Protein AF-A0A8C7GEN9-F1 (afdb_monomer_lite)

Radius of gyration: 35.82 Å; chains: 1; bounding box: 74×18×122 Å

Foldseek 3Di:
DPDPVVVVVVVVVVVVVVVVVVVVVVVVVLLVLLCVQVVNPDPVCPNVHQDSVNSVVSSVVRVVVVVVVVVVVVVVVVVVVVVPDDDPDPPPPDDPPPPDPDDDD

pLDDT: mean 81.18, std 18.08, range [44.19, 98.44]

Organism: Oncorhynchus kisutch (NCBI:txid8019)

InterPro domains:
  IPR011598 Myc-type, basic helix-loop-helix (bHLH) domain [PF00010] (11-66)
  IPR011598 Myc-type, basic helix-loop-helix (bHLH) domain [PS50888] (10-66)
  IPR011598 Myc-type, basic helix-loop-helix (bHLH) domain [SM00353] (16-72)
  IPR036638 Helix-loop-helix DNA-binding domain superfamily [G3DSA:4.10.280.10] (3-83)
  IPR036638 Helix-loop-helix DNA-binding domain superfamily [SSF47459] (8-83)

Structure (mmCIF, N/CA/C/O backbone):
data_AF-A0A8C7GEN9-F1
#
_entry.id   AF-A0A8C7GEN9-F1
#
loop_
_atom_site.group_PDB
_atom_site.id
_atom_site.type_symbol
_atom_site.label_atom_id
_atom_site.label_alt_id
_atom_site.label_comp_id
_atom_site.label_asym_id
_atom_site.label_entity_id
_atom_site.label_seq_id
_atom_site.pdbx_PDB_ins_code
_atom_site.Cartn_x
_atom_site.Cartn_y
_atom_site.Cartn_z
_atom_site.occupancy
_atom_site.B_iso_or_equiv
_atom_site.auth_seq_id
_atom_site.auth_comp_id
_atom_site.auth_asym_id
_atom_site.auth_atom_id
_atom_site.pdbx_PDB_model_num
ATOM 1 N N . VAL A 1 1 ? 42.953 4.582 -34.445 1.00 49.16 1 VAL A N 1
ATOM 2 C CA . VAL A 1 1 ? 42.079 5.485 -33.661 1.00 49.16 1 VAL A CA 1
ATOM 3 C C . VAL A 1 1 ? 40.778 4.736 -33.439 1.00 49.16 1 VAL A C 1
ATOM 5 O O . VAL A 1 1 ? 40.139 4.413 -34.426 1.00 49.16 1 VAL A O 1
ATOM 8 N N . GLY A 1 2 ? 40.478 4.321 -32.206 1.00 54.53 2 GLY A N 1
ATOM 9 C CA . GLY A 1 2 ? 39.314 3.463 -31.919 1.00 54.53 2 GLY A CA 1
ATOM 10 C C . GLY A 1 2 ? 39.152 3.012 -30.458 1.00 54.53 2 GLY A C 1
ATOM 11 O O . GLY A 1 2 ? 38.318 2.161 -30.192 1.00 54.53 2 GLY A O 1
ATOM 12 N N . GLY A 1 3 ? 39.943 3.542 -29.514 1.00 56.91 3 GLY A N 1
ATOM 13 C CA . GLY A 1 3 ? 39.902 3.131 -28.098 1.00 56.91 3 GLY A CA 1
ATOM 14 C C . GLY A 1 3 ? 38.993 3.979 -27.198 1.00 56.91 3 GLY A C 1
ATOM 15 O O . GLY A 1 3 ? 38.685 3.567 -26.082 1.00 56.91 3 GLY A O 1
ATOM 16 N N . ASP A 1 4 ? 38.554 5.151 -27.665 1.00 58.31 4 ASP A N 1
ATOM 17 C CA . ASP A 1 4 ? 37.777 6.098 -26.852 1.00 58.31 4 ASP A CA 1
ATOM 18 C C . ASP A 1 4 ? 36.256 5.889 -26.973 1.00 58.31 4 ASP A C 1
ATOM 20 O O . ASP A 1 4 ? 35.509 6.164 -26.032 1.00 58.31 4 ASP A O 1
ATOM 24 N N . GLU A 1 5 ? 35.780 5.338 -28.094 1.00 59.31 5 GLU A N 1
ATOM 25 C CA . GLU A 1 5 ? 34.353 5.047 -28.308 1.00 59.31 5 GLU A CA 1
ATOM 26 C C . GLU A 1 5 ? 33.875 3.824 -27.499 1.00 59.31 5 GLU A C 1
ATOM 28 O O . GLU A 1 5 ? 32.752 3.818 -26.983 1.00 59.31 5 GLU A O 1
ATOM 33 N N . ASP A 1 6 ? 34.749 2.830 -27.312 1.00 60.25 6 ASP A N 1
ATOM 34 C CA . ASP A 1 6 ? 34.470 1.586 -26.579 1.00 60.25 6 ASP A CA 1
ATOM 35 C C . ASP A 1 6 ? 34.27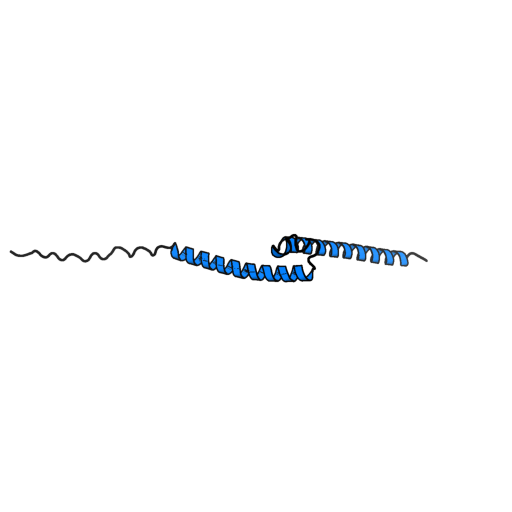5 1.831 -25.069 1.00 60.25 6 ASP A C 1
ATOM 37 O O . ASP A 1 6 ? 33.309 1.368 -24.460 1.00 60.25 6 ASP A O 1
ATOM 41 N N . GLN A 1 7 ? 35.090 2.708 -24.471 1.00 64.75 7 GLN A N 1
ATOM 42 C CA . GLN A 1 7 ? 34.948 3.100 -23.060 1.00 64.75 7 GLN A CA 1
ATOM 43 C C . GLN A 1 7 ? 33.642 3.859 -22.772 1.00 64.75 7 GLN A C 1
ATOM 45 O O . GLN A 1 7 ? 33.092 3.780 -21.670 1.00 64.75 7 GLN A O 1
ATOM 50 N N . GLY A 1 8 ? 33.127 4.622 -23.741 1.00 73.69 8 GLY A N 1
ATOM 51 C CA . GLY A 1 8 ? 31.836 5.305 -23.620 1.00 73.69 8 GLY A CA 1
ATOM 52 C C . GLY A 1 8 ? 30.646 4.346 -23.728 1.00 73.69 8 GLY A C 1
ATOM 53 O O . GLY A 1 8 ? 29.612 4.553 -23.084 1.00 73.69 8 GLY A O 1
ATOM 54 N N . ALA A 1 9 ? 30.774 3.286 -24.528 1.00 77.06 9 ALA A N 1
ATOM 55 C CA . ALA A 1 9 ? 29.784 2.219 -24.611 1.00 77.06 9 ALA A CA 1
ATOM 56 C C . ALA A 1 9 ? 29.730 1.403 -23.311 1.00 77.06 9 ALA A C 1
ATOM 58 O O . ALA A 1 9 ? 28.635 1.209 -22.776 1.00 77.06 9 ALA A O 1
ATOM 59 N N . ASP A 1 10 ? 30.885 1.037 -22.751 1.00 82.19 10 ASP A N 1
ATOM 60 C CA . ASP A 1 10 ? 30.976 0.270 -21.504 1.00 82.19 10 ASP A CA 1
ATOM 61 C C . ASP A 1 10 ? 30.400 1.038 -20.299 1.00 82.19 10 ASP A C 1
ATOM 63 O O . ASP A 1 10 ? 29.533 0.541 -19.576 1.00 82.19 10 ASP A O 1
ATOM 67 N N . LYS A 1 11 ? 30.734 2.330 -20.154 1.00 89.25 11 LYS A N 1
ATOM 68 C CA . LYS A 1 11 ? 30.143 3.198 -19.113 1.00 89.25 11 LYS A CA 1
ATOM 69 C C . LYS A 1 11 ? 28.616 3.280 -19.209 1.00 89.25 11 LYS A C 1
ATOM 71 O O . LYS A 1 11 ? 27.926 3.231 -18.186 1.00 89.25 11 LYS A O 1
ATOM 76 N N . ARG A 1 12 ? 28.066 3.390 -20.426 1.00 91.12 12 ARG A N 1
ATOM 77 C CA . ARG A 1 12 ? 26.609 3.410 -20.655 1.00 91.12 12 ARG A CA 1
ATOM 78 C C . ARG A 1 12 ? 25.969 2.057 -20.355 1.00 91.12 12 ARG A C 1
ATOM 80 O O . ARG A 1 12 ? 24.901 2.023 -19.743 1.00 91.12 12 ARG A O 1
ATOM 87 N N . ALA A 1 13 ? 26.605 0.957 -20.752 1.00 93.56 13 ALA A N 1
ATOM 88 C CA . ALA A 1 13 ? 26.132 -0.394 -20.467 1.00 93.56 13 ALA A CA 1
ATOM 89 C C . ALA A 1 13 ? 26.083 -0.656 -18.955 1.00 93.56 13 ALA A C 1
ATOM 91 O O . ALA A 1 13 ? 25.047 -1.082 -18.438 1.00 93.56 13 ALA A O 1
ATOM 92 N N . HIS A 1 14 ? 27.147 -0.299 -18.235 1.00 94.69 14 HIS A N 1
ATOM 93 C CA . HIS A 1 14 ? 27.218 -0.408 -16.782 1.00 94.69 14 HIS A CA 1
ATOM 94 C C . HIS A 1 14 ? 26.141 0.436 -16.083 1.00 94.69 14 HIS A C 1
ATOM 96 O O . HIS A 1 14 ? 25.411 -0.067 -15.228 1.00 94.69 14 HIS A O 1
ATOM 102 N N . HIS A 1 15 ? 25.965 1.698 -16.491 1.00 96.50 15 HIS A N 1
ATOM 103 C CA . HIS A 1 15 ? 24.901 2.555 -15.959 1.00 96.50 15 HIS A CA 1
ATOM 104 C C . HIS A 1 15 ? 23.501 1.952 -16.188 1.00 96.50 15 HIS A C 1
ATOM 106 O O . HIS A 1 15 ? 22.682 1.888 -15.269 1.00 96.50 15 HIS A O 1
ATOM 112 N N . ASN A 1 16 ? 23.232 1.440 -17.393 1.00 96.88 16 ASN A N 1
ATOM 113 C CA . ASN A 1 16 ? 21.964 0.787 -17.722 1.00 96.88 16 ASN A CA 1
ATOM 114 C C . ASN A 1 16 ? 21.723 -0.486 -16.898 1.00 96.88 16 ASN A C 1
ATOM 116 O O . ASN A 1 16 ? 20.578 -0.766 -16.524 1.00 96.88 16 ASN A O 1
ATOM 120 N N . ALA A 1 17 ? 22.782 -1.245 -16.608 1.00 96.25 17 ALA A N 1
ATOM 121 C CA . ALA A 1 17 ? 22.720 -2.427 -15.758 1.00 96.25 17 ALA A CA 1
ATOM 122 C C . ALA A 1 17 ? 22.365 -2.057 -14.309 1.00 96.25 17 ALA A C 1
ATOM 124 O O . ALA A 1 17 ? 21.447 -2.646 -13.732 1.00 96.25 17 ALA A O 1
ATOM 125 N N . LEU A 1 18 ? 23.020 -1.036 -13.748 1.00 97.38 18 LEU A N 1
ATOM 126 C CA . LEU A 1 18 ? 22.730 -0.549 -12.397 1.00 97.38 18 LEU A CA 1
ATOM 127 C C . LEU A 1 18 ? 21.293 -0.038 -12.262 1.00 97.38 18 LEU A C 1
ATOM 129 O O . LEU A 1 18 ? 20.593 -0.405 -11.316 1.00 97.38 18 LEU A O 1
ATOM 133 N N . GLU A 1 19 ? 20.814 0.752 -13.222 1.00 98.00 19 GLU A N 1
ATOM 134 C CA . GLU A 1 19 ? 19.445 1.267 -13.170 1.00 98.00 19 GLU A CA 1
ATOM 135 C C . GLU A 1 19 ? 18.407 0.145 -13.338 1.00 98.00 19 GLU A C 1
ATOM 137 O O . GLU A 1 19 ? 17.352 0.173 -12.703 1.00 98.00 19 GLU A O 1
ATOM 142 N N . ARG A 1 20 ? 18.693 -0.885 -14.146 1.00 98.06 20 ARG A N 1
ATOM 143 C CA . ARG A 1 20 ? 17.827 -2.072 -14.226 1.00 98.06 20 ARG A CA 1
ATOM 144 C C . ARG A 1 20 ? 17.716 -2.757 -12.865 1.00 98.06 20 ARG A C 1
ATOM 146 O O . ARG A 1 20 ? 16.596 -2.936 -12.397 1.00 98.06 20 ARG A O 1
ATOM 153 N N . LYS A 1 21 ? 18.845 -3.012 -12.197 1.00 98.06 21 LYS A N 1
ATOM 154 C CA . LYS A 1 21 ? 18.867 -3.582 -10.842 1.00 98.06 21 LYS A CA 1
ATOM 155 C C . LYS A 1 21 ? 18.060 -2.733 -9.852 1.00 98.06 21 LYS A C 1
ATOM 157 O O . LYS A 1 21 ? 17.274 -3.272 -9.077 1.00 98.06 21 LYS A O 1
ATOM 162 N N . ARG A 1 22 ? 18.184 -1.401 -9.913 1.00 98.44 22 ARG A N 1
ATOM 163 C CA . ARG A 1 22 ? 17.395 -0.482 -9.073 1.00 98.44 22 ARG A CA 1
ATOM 164 C C . ARG A 1 22 ? 15.891 -0.613 -9.330 1.00 98.44 22 ARG A C 1
ATOM 166 O O . ARG A 1 22 ? 15.109 -0.670 -8.382 1.00 98.44 22 ARG A O 1
ATOM 173 N N . ARG A 1 23 ? 15.472 -0.662 -10.598 1.00 98.00 23 ARG A N 1
ATOM 174 C CA . ARG A 1 23 ? 14.056 -0.816 -10.972 1.00 98.00 23 ARG A CA 1
ATOM 175 C C . ARG A 1 23 ? 13.483 -2.162 -10.547 1.00 98.00 23 ARG A C 1
ATOM 177 O O . ARG A 1 23 ? 12.331 -2.191 -10.111 1.00 98.00 23 ARG A O 1
ATOM 184 N N . ASP A 1 24 ? 14.267 -3.230 -10.647 1.00 97.81 24 ASP A N 1
ATOM 185 C CA . ASP A 1 24 ? 13.860 -4.565 -10.209 1.00 97.81 24 ASP A CA 1
ATOM 186 C C . ASP A 1 24 ? 13.632 -4.578 -8.692 1.00 97.81 24 ASP A C 1
ATOM 188 O O . ASP A 1 24 ? 12.545 -4.937 -8.249 1.00 97.81 24 ASP A O 1
ATOM 192 N N . HIS A 1 25 ? 14.552 -4.005 -7.905 1.00 98.06 25 HIS A N 1
ATOM 193 C CA . HIS A 1 25 ? 14.353 -3.858 -6.457 1.00 98.06 25 HIS A CA 1
ATOM 194 C C . HIS A 1 25 ? 13.080 -3.065 -6.112 1.00 98.06 25 HIS A C 1
ATOM 196 O O . HIS A 1 25 ? 12.327 -3.440 -5.218 1.00 98.06 25 HIS A O 1
ATOM 202 N N . ILE A 1 26 ? 12.800 -1.967 -6.825 1.00 96.56 26 ILE A N 1
ATOM 203 C CA . ILE A 1 26 ? 11.572 -1.186 -6.606 1.00 96.56 26 ILE A CA 1
ATOM 204 C C . ILE A 1 26 ? 10.333 -2.019 -6.947 1.00 96.56 26 ILE A C 1
ATOM 206 O O . ILE A 1 26 ? 9.327 -1.950 -6.244 1.00 96.56 26 ILE A O 1
ATOM 210 N N . LYS A 1 27 ? 10.3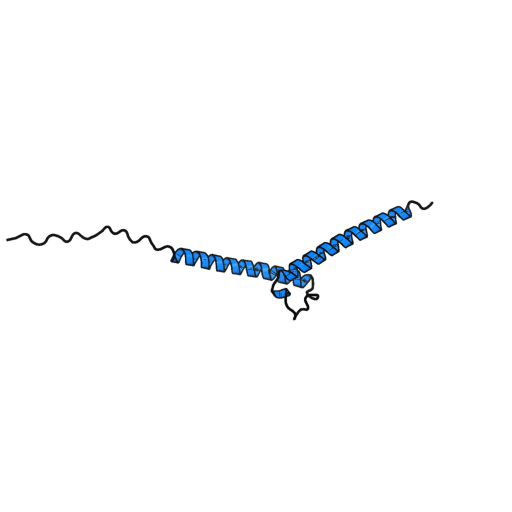6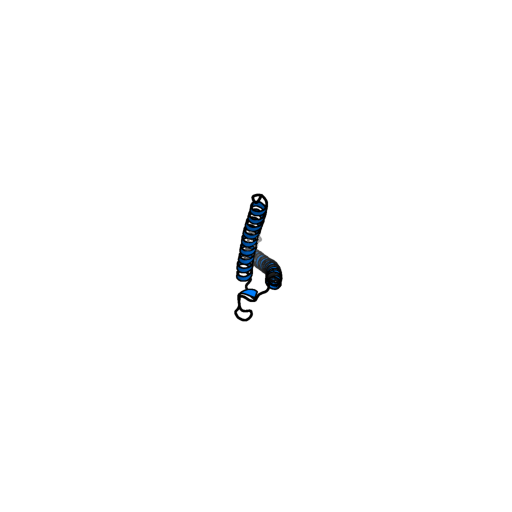7 -2.782 -8.040 1.00 94.75 27 LYS A N 1
ATOM 211 C CA . LYS A 1 27 ? 9.264 -3.665 -8.437 1.00 94.75 27 LYS A CA 1
ATOM 212 C C . LYS A 1 27 ? 8.985 -4.726 -7.370 1.00 94.75 27 LYS A C 1
ATOM 214 O O . LYS A 1 27 ? 7.814 -4.965 -7.070 1.00 94.75 27 LYS A O 1
ATOM 219 N N . ASP A 1 28 ? 10.027 -5.292 -6.778 1.00 95.19 28 ASP A N 1
ATOM 220 C CA . ASP A 1 28 ? 9.896 -6.269 -5.701 1.00 95.19 28 ASP A CA 1
ATOM 221 C C . ASP A 1 28 ? 9.289 -5.620 -4.453 1.00 95.19 28 ASP A C 1
ATOM 223 O O . ASP A 1 28 ? 8.293 -6.119 -3.933 1.00 95.19 28 ASP A O 1
ATOM 227 N N . SER A 1 29 ? 9.761 -4.432 -4.057 1.00 97.06 29 SER A N 1
ATOM 228 C CA . SER A 1 29 ? 9.166 -3.666 -2.951 1.00 97.06 29 SER A CA 1
ATOM 229 C C . SER A 1 29 ? 7.680 -3.358 -3.164 1.00 97.06 29 SER A C 1
ATOM 231 O O . SER A 1 29 ? 6.890 -3.467 -2.229 1.00 97.06 29 SER A O 1
ATOM 233 N N . PHE A 1 30 ? 7.269 -3.004 -4.387 1.00 95.12 30 PHE A N 1
ATOM 234 C CA . PHE A 1 30 ? 5.850 -2.799 -4.712 1.00 95.12 30 PHE A CA 1
ATOM 235 C C . PHE A 1 30 ? 5.035 -4.094 -4.625 1.00 95.12 30 PHE A C 1
ATOM 237 O O . PHE A 1 30 ? 3.877 -4.047 -4.214 1.00 95.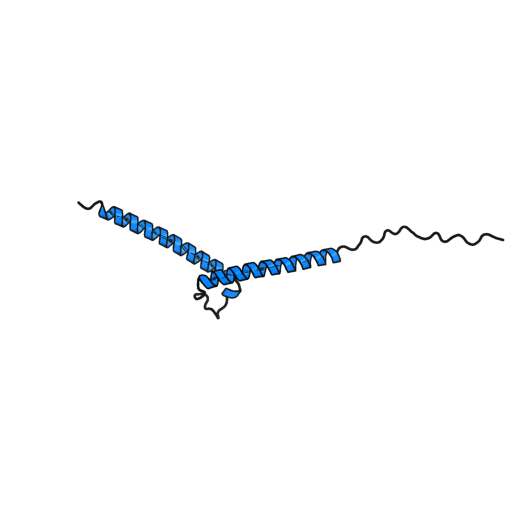12 30 PHE A O 1
ATOM 244 N N . SER A 1 31 ? 5.629 -5.232 -4.992 1.00 92.62 31 SER A N 1
ATOM 245 C CA . SER A 1 31 ? 4.977 -6.541 -4.885 1.00 92.62 31 SER A CA 1
ATOM 246 C C . SER A 1 31 ? 4.758 -6.906 -3.415 1.00 92.62 31 SER A C 1
ATOM 248 O O . SER A 1 31 ? 3.626 -7.163 -3.019 1.00 92.62 31 SER A O 1
ATOM 250 N N . SER A 1 32 ? 5.796 -6.782 -2.583 1.00 93.69 32 SER A N 1
ATOM 251 C CA . SER A 1 32 ? 5.705 -7.007 -1.135 1.00 93.69 32 SER A CA 1
ATOM 252 C C . SER A 1 32 ? 4.713 -6.063 -0.450 1.00 93.69 32 SER A C 1
ATOM 254 O O . SER A 1 32 ? 3.961 -6.483 0.430 1.00 93.69 32 SER A O 1
ATOM 256 N N . LEU A 1 33 ? 4.672 -4.789 -0.861 1.00 94.81 33 LEU A N 1
ATOM 257 C CA . LEU A 1 33 ? 3.709 -3.823 -0.330 1.00 94.81 33 LEU A CA 1
ATOM 258 C C . LEU A 1 33 ? 2.271 -4.204 -0.694 1.00 94.81 33 LEU A C 1
ATOM 260 O O . LEU A 1 33 ? 1.413 -4.225 0.184 1.00 94.81 33 LEU A O 1
ATOM 264 N N . ARG A 1 34 ? 2.008 -4.540 -1.964 1.00 92.50 34 ARG A N 1
ATOM 265 C CA . ARG A 1 34 ? 0.690 -5.016 -2.412 1.00 92.50 34 ARG A CA 1
ATOM 266 C C . ARG A 1 34 ? 0.240 -6.217 -1.585 1.00 92.50 34 ARG A C 1
ATOM 268 O O . ARG A 1 34 ? -0.883 -6.232 -1.090 1.00 92.50 34 ARG A O 1
ATOM 275 N N . ASP A 1 35 ? 1.135 -7.178 -1.399 1.00 91.31 35 ASP A N 1
ATOM 276 C CA . ASP A 1 35 ? 0.847 -8.421 -0.689 1.00 91.31 35 ASP A CA 1
ATOM 277 C C . ASP A 1 35 ? 0.705 -8.215 0.826 1.00 91.31 35 ASP A C 1
ATOM 279 O O . ASP A 1 35 ? 0.233 -9.111 1.510 1.00 91.31 35 ASP A O 1
ATOM 283 N N . SER A 1 36 ? 1.052 -7.044 1.367 1.00 93.62 36 SER A N 1
ATOM 284 C CA . SER A 1 36 ? 0.855 -6.698 2.783 1.00 93.62 36 SER A CA 1
ATOM 285 C C . SER A 1 36 ? -0.456 -5.946 3.051 1.00 93.62 36 SER A C 1
ATOM 287 O O . SER A 1 36 ? -0.817 -5.733 4.209 1.00 93.62 36 SER A O 1
ATOM 289 N N . VAL A 1 37 ? -1.171 -5.514 2.007 1.00 93.50 37 VAL A N 1
ATOM 290 C CA . VAL A 1 37 ? -2.397 -4.711 2.122 1.00 93.50 37 VAL A CA 1
ATOM 291 C C . VAL A 1 37 ? -3.613 -5.585 1.783 1.00 93.50 37 VAL A C 1
ATOM 293 O O . VAL A 1 37 ? -3.820 -5.895 0.610 1.00 93.50 37 VAL A O 1
ATOM 296 N N . PRO A 1 38 ? -4.477 -5.943 2.756 1.00 92.12 38 PRO A N 1
ATOM 297 C CA . PRO A 1 38 ? -5.568 -6.904 2.546 1.00 92.12 38 PRO A CA 1
ATOM 298 C C . PRO A 1 38 ? -6.529 -6.558 1.405 1.00 92.12 38 PRO A C 1
ATOM 300 O O . PRO A 1 38 ? -6.989 -7.435 0.680 1.00 92.12 38 PRO A O 1
ATOM 303 N N . ALA A 1 39 ? -6.794 -5.266 1.190 1.00 88.75 39 ALA A N 1
ATOM 304 C CA . ALA A 1 39 ? -7.666 -4.798 0.113 1.00 88.75 39 ALA A CA 1
ATOM 305 C C . ALA A 1 39 ? -7.125 -5.098 -1.301 1.00 88.75 39 ALA A C 1
ATOM 307 O O . ALA A 1 39 ? -7.884 -5.028 -2.263 1.00 88.75 39 ALA A O 1
ATOM 308 N N . LEU A 1 40 ? -5.832 -5.412 -1.429 1.00 88.69 40 LEU A N 1
ATOM 309 C CA . LEU A 1 40 ? -5.155 -5.696 -2.695 1.00 88.69 40 LEU A CA 1
ATOM 310 C C . LEU A 1 40 ? -4.890 -7.197 -2.922 1.00 88.69 40 LEU A C 1
ATOM 312 O O . LEU A 1 40 ? -4.409 -7.566 -3.991 1.00 88.69 40 LEU A O 1
ATOM 316 N N . GLN A 1 41 ? -5.204 -8.064 -1.953 1.00 82.88 41 GLN A N 1
ATOM 317 C CA . GLN A 1 41 ? -4.888 -9.501 -1.982 1.00 82.88 41 GLN A CA 1
ATOM 318 C C . GLN A 1 41 ? -5.927 -10.375 -2.736 1.00 82.88 41 GLN A C 1
ATOM 320 O O . GLN A 1 41 ? -5.814 -11.597 -2.720 1.00 82.88 41 GLN A O 1
ATOM 325 N N . GLY A 1 42 ? -6.947 -9.800 -3.394 1.00 67.81 42 GLY A N 1
ATOM 326 C CA . GLY A 1 42 ? -8.096 -10.546 -3.947 1.00 67.81 42 GLY A CA 1
ATOM 327 C C . GLY A 1 42 ? -8.160 -10.696 -5.479 1.00 67.81 42 GLY A C 1
ATOM 328 O O . GLY A 1 42 ? -7.744 -9.819 -6.230 1.00 67.81 42 GLY A O 1
ATOM 329 N N . GLU A 1 43 ? -8.792 -11.779 -5.952 1.00 56.12 43 GLU A N 1
ATOM 330 C CA . GLU A 1 43 ? -8.912 -12.176 -7.374 1.00 56.12 43 GLU A CA 1
ATOM 331 C C . GLU A 1 43 ? -9.647 -11.178 -8.289 1.00 56.12 43 GLU A C 1
ATOM 333 O O . GLU A 1 43 ? -9.388 -11.146 -9.493 1.00 56.12 43 GLU A O 1
ATOM 338 N N . LYS A 1 44 ? -10.540 -10.331 -7.750 1.00 55.78 44 LYS A N 1
ATOM 339 C CA . LYS A 1 44 ? -11.321 -9.367 -8.559 1.00 55.78 44 LYS A CA 1
ATOM 340 C C . LYS A 1 44 ? -10.464 -8.263 -9.177 1.00 55.78 44 LYS A C 1
ATOM 342 O O . LYS A 1 44 ? -10.835 -7.693 -10.199 1.00 55.78 44 LYS A O 1
ATOM 347 N N . GLN A 1 45 ? -9.312 -7.982 -8.580 1.00 55.44 45 GLN A N 1
ATOM 348 C CA . GLN A 1 45 ? -8.261 -7.178 -9.181 1.00 55.44 45 GLN A CA 1
ATOM 349 C C . GLN A 1 45 ? -7.107 -8.138 -9.403 1.00 55.44 45 GLN A C 1
ATOM 351 O O . GLN A 1 45 ? -6.276 -8.257 -8.513 1.00 55.44 45 GLN A O 1
ATOM 356 N N . SER A 1 46 ? -7.108 -8.883 -10.524 1.00 56.34 46 SER A N 1
ATOM 357 C CA . SER A 1 46 ? -6.076 -9.888 -10.844 1.00 56.34 46 SER A CA 1
ATOM 358 C C . SER A 1 46 ? -4.748 -9.424 -10.256 1.00 56.34 46 SER A C 1
ATOM 360 O O . SER A 1 46 ? -4.307 -8.338 -10.617 1.00 56.34 46 SER A O 1
ATOM 362 N N . VAL A 1 47 ? -4.155 -10.183 -9.335 1.00 55.75 47 VAL A N 1
ATOM 363 C CA . VAL A 1 47 ? -3.054 -9.761 -8.447 1.00 55.75 47 VAL A CA 1
ATOM 364 C C . VAL A 1 47 ? -1.928 -9.020 -9.203 1.00 55.75 47 VAL A C 1
ATOM 366 O O . VAL A 1 47 ? -1.276 -8.130 -8.669 1.00 55.75 47 VAL A O 1
ATOM 369 N N . LYS A 1 48 ? -1.767 -9.270 -10.508 1.00 58.06 48 LYS A N 1
ATOM 370 C CA . LYS A 1 48 ? -0.877 -8.563 -11.449 1.00 58.06 48 LYS A CA 1
ATOM 371 C C . LYS A 1 48 ? -1.303 -7.145 -11.919 1.00 58.06 48 LYS A C 1
ATOM 373 O O . LYS A 1 48 ? -0.539 -6.540 -12.661 1.00 58.06 48 LYS A O 1
ATOM 378 N N . GLN A 1 49 ? -2.472 -6.619 -11.545 1.00 68.44 49 GLN A N 1
ATOM 379 C CA . GLN A 1 49 ? -3.134 -5.457 -12.181 1.00 68.44 49 GLN A CA 1
ATOM 380 C C . GLN A 1 49 ? -3.246 -4.215 -11.291 1.00 68.44 49 GLN A C 1
ATOM 382 O O . GLN A 1 49 ? -3.566 -3.143 -11.799 1.00 68.44 49 GLN A O 1
ATOM 387 N N . ALA A 1 50 ? -3.004 -4.321 -9.981 1.00 82.19 50 ALA A N 1
ATOM 388 C CA . ALA A 1 50 ? -3.011 -3.138 -9.125 1.00 82.19 50 ALA A CA 1
ATOM 389 C C . ALA A 1 50 ? -1.897 -2.181 -9.581 1.00 82.19 50 ALA A C 1
ATOM 391 O O . ALA A 1 50 ? -0.711 -2.521 -9.538 1.00 82.19 50 ALA A O 1
ATOM 392 N N . SER A 1 51 ? -2.279 -0.995 -10.060 1.00 91.00 51 SER A N 1
ATOM 393 C CA . SER A 1 51 ? -1.314 0.012 -10.501 1.00 91.00 51 SER A CA 1
ATOM 394 C C . SER A 1 51 ? -0.482 0.517 -9.320 1.00 91.00 51 SER A C 1
ATOM 396 O O . SER A 1 51 ? -0.914 0.473 -8.168 1.00 91.00 51 SER A O 1
ATOM 398 N N . ARG A 1 52 ? 0.716 1.049 -9.594 1.00 92.06 52 ARG A N 1
ATOM 399 C CA . ARG A 1 52 ? 1.584 1.615 -8.546 1.00 92.06 52 ARG A CA 1
ATOM 400 C C . ARG A 1 52 ? 0.879 2.686 -7.716 1.00 92.06 52 ARG A C 1
ATOM 402 O O . ARG A 1 52 ? 1.031 2.682 -6.503 1.00 92.06 52 ARG A O 1
ATOM 409 N N . ALA A 1 53 ? 0.095 3.551 -8.360 1.00 94.38 53 ALA A N 1
ATOM 410 C CA . ALA A 1 53 ? -0.693 4.571 -7.673 1.00 94.38 53 ALA A CA 1
ATOM 411 C C . ALA A 1 53 ? -1.697 3.932 -6.704 1.00 94.38 53 ALA A C 1
ATOM 413 O O . ALA A 1 53 ? -1.657 4.214 -5.514 1.00 94.38 53 ALA A O 1
ATOM 414 N N . GLN A 1 54 ? -2.488 2.961 -7.173 1.00 92.81 54 GLN A N 1
ATOM 415 C CA . GLN A 1 54 ? -3.445 2.254 -6.317 1.00 92.81 54 GLN A CA 1
ATOM 416 C C . GLN A 1 54 ? -2.778 1.541 -5.137 1.00 92.81 54 GLN A C 1
ATOM 418 O O . GLN A 1 54 ? -3.345 1.525 -4.049 1.00 92.81 54 GLN A O 1
ATOM 423 N N . ILE A 1 55 ? -1.587 0.959 -5.330 1.00 94.00 55 ILE A N 1
ATOM 424 C CA . ILE A 1 55 ? -0.835 0.334 -4.234 1.00 94.00 55 ILE A CA 1
ATOM 425 C C . ILE A 1 55 ? -0.488 1.377 -3.162 1.00 94.00 55 ILE A C 1
ATOM 427 O O . ILE A 1 55 ? -0.686 1.115 -1.978 1.00 94.00 55 ILE A O 1
ATOM 431 N N . LEU A 1 56 ? -0.013 2.561 -3.562 1.00 97.00 56 LEU A N 1
ATOM 432 C CA . LEU A 1 56 ? 0.322 3.646 -2.633 1.00 97.00 56 LEU A CA 1
ATOM 433 C C . LEU A 1 56 ? -0.918 4.204 -1.924 1.00 97.00 56 LEU A C 1
ATOM 435 O O . LEU A 1 56 ? -0.890 4.386 -0.704 1.00 97.00 56 LEU A O 1
ATOM 439 N N . ASP A 1 57 ? -2.009 4.417 -2.659 1.00 95.81 57 ASP A N 1
ATOM 440 C CA . ASP A 1 57 ? -3.261 4.939 -2.108 1.00 95.81 57 ASP A CA 1
ATOM 441 C C . ASP A 1 57 ? -3.842 3.963 -1.078 1.00 95.81 57 ASP A C 1
ATOM 443 O O . ASP A 1 57 ? -4.102 4.325 0.068 1.00 95.81 57 ASP A O 1
ATOM 447 N N . LYS A 1 58 ? -3.952 2.677 -1.437 1.00 95.25 58 LYS A N 1
ATOM 448 C CA . LYS A 1 58 ? -4.497 1.651 -0.539 1.00 95.25 58 LYS A CA 1
ATOM 449 C C . LYS A 1 58 ? -3.595 1.352 0.650 1.00 95.25 58 LYS A C 1
ATOM 451 O O . LYS A 1 58 ? -4.113 1.076 1.730 1.00 95.25 58 LYS A O 1
ATOM 456 N N . ALA A 1 59 ? -2.275 1.430 0.494 1.00 96.88 59 ALA A N 1
ATOM 457 C CA . ALA A 1 59 ? -1.358 1.326 1.624 1.00 96.88 59 ALA A CA 1
ATOM 458 C C . ALA A 1 59 ? -1.548 2.495 2.603 1.00 96.88 59 ALA A C 1
ATOM 460 O O . ALA A 1 59 ? -1.633 2.278 3.813 1.00 96.88 59 ALA A O 1
ATOM 461 N N . THR A 1 60 ? -1.678 3.719 2.084 1.00 98.12 60 THR A N 1
ATOM 462 C CA . THR A 1 60 ? -1.950 4.921 2.886 1.00 98.12 60 THR A CA 1
ATOM 463 C C . THR A 1 60 ? -3.259 4.786 3.661 1.00 98.12 60 THR A C 1
ATOM 465 O O . THR A 1 60 ? -3.269 4.948 4.886 1.00 98.12 60 THR A O 1
ATOM 468 N N . ASP A 1 61 ? -4.341 4.416 2.971 1.00 97.31 61 ASP A N 1
ATOM 469 C CA . ASP A 1 61 ? -5.655 4.175 3.575 1.00 97.31 61 ASP A CA 1
ATOM 470 C C . ASP A 1 61 ? -5.572 3.121 4.684 1.00 97.31 61 ASP A C 1
ATOM 472 O O . ASP A 1 61 ? -6.113 3.302 5.780 1.00 97.31 61 ASP A O 1
ATOM 476 N N . TYR A 1 62 ? -4.862 2.021 4.419 1.00 98.00 62 TYR A N 1
ATOM 477 C CA . TYR A 1 62 ? -4.741 0.913 5.355 1.00 98.00 62 TYR A CA 1
ATOM 478 C C . TYR A 1 62 ? -3.955 1.295 6.614 1.00 98.00 62 TYR A C 1
ATOM 480 O O . TYR A 1 62 ? -4.379 0.961 7.719 1.00 98.00 62 TYR A O 1
ATOM 488 N N . ILE A 1 63 ? -2.870 2.067 6.490 1.00 98.00 63 ILE A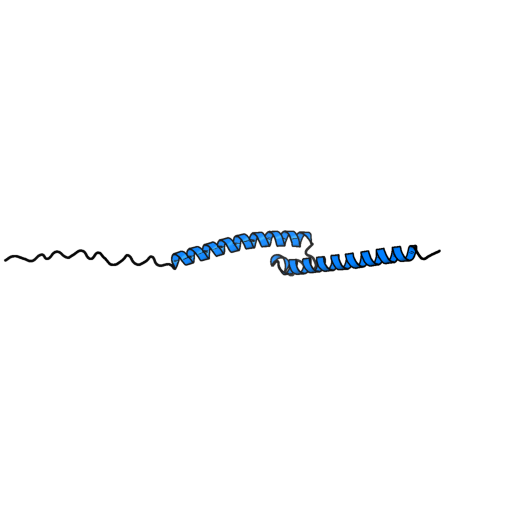 N 1
ATOM 489 C CA . ILE A 1 63 ? -2.128 2.592 7.648 1.00 98.00 63 ILE A CA 1
ATOM 490 C C . ILE A 1 63 ? -3.036 3.478 8.509 1.00 98.00 63 ILE A C 1
ATOM 492 O O . ILE A 1 63 ? -3.066 3.330 9.733 1.00 98.00 63 ILE A O 1
ATOM 496 N N . GLN A 1 64 ? -3.801 4.385 7.897 1.00 98.38 64 GLN A N 1
ATOM 497 C CA . GLN A 1 64 ? -4.722 5.257 8.635 1.00 98.38 64 GLN A CA 1
ATOM 498 C C . GLN A 1 64 ? -5.851 4.470 9.310 1.00 98.38 64 GLN A C 1
ATOM 500 O O . GLN A 1 64 ? -6.245 4.773 10.439 1.00 98.38 64 GLN A O 1
ATOM 505 N N . TYR A 1 65 ? -6.380 3.452 8.633 1.00 97.88 65 TYR A N 1
ATOM 506 C CA . TYR A 1 65 ? -7.354 2.529 9.203 1.00 97.88 65 TYR A CA 1
ATOM 507 C C . TYR A 1 65 ? -6.782 1.785 10.417 1.00 97.88 65 TYR A C 1
ATOM 509 O O . TYR A 1 65 ? -7.381 1.827 11.491 1.00 97.88 65 TYR A O 1
ATOM 517 N N . MET A 1 66 ? -5.599 1.181 10.285 1.00 98.25 66 MET A N 1
ATOM 518 C CA . MET A 1 66 ? -4.965 0.421 11.364 1.00 98.25 66 MET A CA 1
ATOM 519 C C . MET A 1 66 ? -4.606 1.298 12.565 1.00 98.25 66 MET A C 1
ATOM 521 O O . MET A 1 66 ? -4.766 0.859 13.699 1.00 98.25 66 MET A O 1
ATOM 525 N N . ARG A 1 67 ? -4.205 2.558 12.350 1.00 98.12 67 ARG A N 1
ATOM 526 C CA . ARG A 1 67 ? -3.987 3.525 13.442 1.00 98.12 67 ARG A CA 1
ATOM 527 C C . ARG A 1 67 ? -5.256 3.775 14.256 1.00 98.12 67 ARG A C 1
ATOM 529 O O . ARG A 1 67 ? -5.210 3.697 15.479 1.00 98.12 67 ARG A O 1
ATOM 536 N N . ARG A 1 68 ? -6.386 4.038 13.587 1.00 98.12 68 ARG A N 1
ATOM 537 C CA . ARG A 1 68 ? -7.686 4.238 14.254 1.00 98.12 68 ARG A CA 1
ATOM 538 C C . ARG A 1 68 ? -8.132 2.978 14.988 1.00 98.12 68 ARG A C 1
ATOM 540 O O . ARG A 1 68 ? -8.499 3.052 16.152 1.00 98.12 68 ARG A O 1
ATOM 547 N N . LYS A 1 69 ? -8.027 1.822 14.330 1.00 97.94 69 LYS A N 1
ATOM 548 C CA . LYS A 1 69 ? -8.384 0.525 14.911 1.00 97.94 69 LYS A CA 1
ATOM 549 C C . LYS A 1 69 ? -7.560 0.209 16.165 1.00 97.94 69 LYS A C 1
ATOM 551 O O . LYS A 1 69 ? -8.130 -0.167 17.182 1.00 97.94 69 LYS A O 1
ATOM 556 N N . ASN A 1 70 ? -6.242 0.413 16.118 1.00 98.25 70 ASN A N 1
ATOM 557 C CA . ASN A 1 70 ? -5.370 0.215 17.276 1.00 98.25 70 ASN A CA 1
ATOM 558 C C . ASN A 1 70 ? -5.714 1.169 18.424 1.00 98.25 70 ASN A C 1
ATOM 560 O O . ASN A 1 70 ? -5.655 0.759 19.576 1.00 98.25 70 ASN A O 1
ATOM 564 N N . HIS A 1 71 ? -6.087 2.417 18.126 1.00 98.00 71 HIS A N 1
ATOM 565 C CA . HIS A 1 71 ? -6.509 3.370 19.150 1.00 98.00 71 HIS A CA 1
ATOM 566 C C . HIS A 1 71 ? -7.786 2.913 19.868 1.00 98.00 71 HIS A C 1
ATOM 568 O O . HIS A 1 71 ? -7.806 2.890 21.094 1.00 98.00 71 HIS A O 1
ATOM 574 N N . THR A 1 72 ? -8.806 2.477 19.122 1.00 98.00 72 THR A N 1
ATOM 575 C CA . THR A 1 72 ? -10.029 1.908 19.712 1.00 98.00 72 THR A CA 1
ATOM 576 C C . THR A 1 72 ? -9.716 0.676 20.557 1.00 98.00 72 THR A C 1
ATOM 578 O O . THR A 1 72 ? -10.131 0.610 21.705 1.00 98.00 72 THR A O 1
ATOM 581 N N . HIS A 1 73 ? -8.906 -0.257 20.049 1.00 97.62 73 HIS A N 1
ATOM 582 C CA . HIS A 1 73 ? -8.513 -1.433 20.830 1.00 97.62 73 HIS A CA 1
ATOM 583 C C . HIS A 1 73 ? -7.738 -1.075 22.099 1.00 97.62 73 HIS A C 1
ATOM 585 O O . HIS A 1 73 ? -7.921 -1.721 23.125 1.00 97.62 73 HIS A O 1
ATOM 591 N N . GLN A 1 74 ? -6.885 -0.051 22.054 1.00 97.44 74 GLN A N 1
ATOM 592 C CA . GLN A 1 74 ? -6.180 0.416 23.242 1.00 97.44 74 GLN A CA 1
ATOM 593 C C . GLN A 1 74 ? -7.150 1.000 24.275 1.00 97.44 74 GLN A C 1
ATOM 595 O O . GLN A 1 74 ? -7.011 0.707 25.459 1.00 97.44 74 GLN A O 1
ATOM 600 N N . GLN A 1 75 ? -8.154 1.759 23.830 1.00 97.06 75 GLN A N 1
ATOM 601 C CA . GLN A 1 75 ? -9.206 2.271 24.704 1.00 97.06 75 GLN A CA 1
ATOM 602 C C . GLN A 1 75 ? -10.000 1.129 25.355 1.00 97.06 75 GLN A C 1
ATOM 604 O O . GLN A 1 75 ? -10.158 1.123 26.574 1.00 97.06 75 GLN A O 1
ATOM 609 N N . ASP A 1 76 ? -10.407 0.125 24.574 1.00 95.94 76 ASP A N 1
ATOM 610 C CA . ASP A 1 76 ? -11.114 -1.054 25.088 1.00 95.94 76 ASP A CA 1
ATOM 611 C C . ASP A 1 76 ? -10.272 -1.794 26.145 1.00 95.94 76 ASP A C 1
ATOM 613 O O . ASP A 1 76 ? -10.778 -2.192 27.195 1.00 95.94 76 ASP A O 1
ATOM 617 N N . ILE A 1 77 ? -8.964 -1.952 25.900 1.00 96.25 77 ILE A N 1
ATOM 618 C CA . ILE A 1 77 ? -8.024 -2.556 26.857 1.00 96.25 77 ILE A CA 1
ATOM 619 C C . ILE A 1 77 ? -7.970 -1.746 28.157 1.00 96.25 77 ILE A C 1
ATOM 621 O O . ILE A 1 77 ? -7.959 -2.331 29.242 1.00 96.25 77 ILE A O 1
ATOM 625 N N . ASP A 1 78 ? -7.908 -0.420 28.068 1.00 95.19 78 ASP A N 1
ATOM 626 C CA . ASP A 1 78 ? -7.792 0.449 29.238 1.00 95.19 78 ASP A CA 1
ATOM 627 C C . ASP A 1 78 ? -9.083 0.457 30.068 1.00 95.19 78 ASP A C 1
ATOM 629 O O . ASP A 1 78 ? -9.024 0.431 31.299 1.00 95.19 78 ASP A O 1
ATOM 633 N N . ASP A 1 79 ? -10.246 0.418 29.421 1.00 94.38 79 ASP A N 1
ATOM 634 C CA . ASP A 1 79 ? -11.537 0.362 30.106 1.00 94.38 79 ASP A CA 1
ATOM 635 C C . ASP A 1 79 ? -11.775 -1.005 30.767 1.00 94.38 79 ASP A C 1
ATOM 637 O O . ASP A 1 79 ? -12.216 -1.065 31.918 1.00 94.38 79 ASP A O 1
ATOM 641 N N . LEU A 1 80 ? -11.369 -2.104 30.119 1.00 92.88 80 LEU A N 1
ATOM 642 C CA . LEU A 1 80 ? -11.384 -3.436 30.734 1.00 92.88 80 LEU A CA 1
ATOM 643 C C . LEU A 1 80 ? -10.443 -3.530 31.942 1.00 92.88 80 LEU A C 1
ATOM 645 O O . LEU A 1 80 ? -10.793 -4.146 32.950 1.00 92.88 80 LEU A O 1
ATOM 649 N N . LYS A 1 81 ? -9.267 -2.896 31.883 1.00 90.19 81 LYS A N 1
ATOM 650 C CA . LYS A 1 81 ? -8.339 -2.841 33.024 1.00 90.19 81 LYS A CA 1
ATOM 651 C C . LYS A 1 81 ? -8.926 -2.079 34.211 1.00 90.19 81 LYS A C 1
ATOM 653 O O . LYS A 1 81 ? -8.756 -2.536 35.335 1.00 90.19 81 LYS A O 1
ATOM 658 N N . LYS A 1 82 ? -9.634 -0.967 33.976 1.00 86.44 82 LYS A N 1
ATOM 659 C CA . LYS A 1 82 ? -10.324 -0.208 35.038 1.00 86.44 82 LYS A CA 1
ATOM 660 C C . LYS A 1 82 ? -11.477 -0.999 35.655 1.00 86.44 82 LYS A C 1
ATOM 662 O O . LYS A 1 82 ? -11.661 -0.962 36.865 1.00 86.44 82 LYS A O 1
ATOM 667 N N . ALA A 1 83 ? -12.241 -1.731 34.844 1.00 77.31 83 ALA A N 1
ATOM 668 C CA . ALA A 1 83 ? -13.314 -2.590 35.347 1.00 77.31 83 ALA A CA 1
ATOM 669 C C . ALA A 1 83 ? -12.775 -3.786 36.156 1.00 77.31 83 ALA A C 1
ATOM 671 O O . ALA A 1 83 ? -13.422 -4.245 37.093 1.00 77.31 83 ALA A O 1
ATOM 672 N N . GLY A 1 84 ? -11.590 -4.289 35.796 1.00 68.69 84 GLY A N 1
ATOM 673 C CA . GLY A 1 84 ? -10.913 -5.395 36.473 1.00 68.69 84 GLY A CA 1
ATOM 674 C C . GLY A 1 84 ? -10.117 -5.007 37.722 1.00 68.69 84 GLY A C 1
ATOM 675 O O . GLY A 1 84 ? -9.655 -5.903 38.425 1.00 68.69 84 GLY A O 1
ATOM 676 N N . THR A 1 85 ? -9.945 -3.714 38.018 1.00 64.25 85 THR A N 1
ATOM 677 C CA . THR A 1 85 ? -9.452 -3.251 39.321 1.00 64.25 85 THR A CA 1
ATOM 678 C C . THR A 1 85 ? -10.642 -3.116 40.269 1.00 64.25 85 THR A C 1
ATOM 680 O O . THR A 1 85 ? -11.332 -2.097 40.194 1.00 64.25 85 THR A O 1
ATOM 683 N N . PRO A 1 86 ? -10.931 -4.105 41.141 1.00 62.53 86 PRO A N 1
ATOM 684 C CA . PRO A 1 86 ? -11.889 -3.879 42.212 1.00 62.53 86 PRO A CA 1
ATOM 685 C C . PRO A 1 86 ? -11.399 -2.679 43.023 1.00 62.53 86 PRO A C 1
ATOM 687 O O . PRO A 1 86 ? -10.209 -2.605 43.351 1.00 62.53 86 PRO A O 1
ATOM 690 N N . GLU A 1 87 ? -12.297 -1.735 43.324 1.00 62.00 87 GLU A N 1
ATOM 691 C CA . GLU A 1 87 ? -12.014 -0.765 44.379 1.00 62.00 87 GLU A CA 1
ATOM 692 C C . GLU A 1 87 ? -11.486 -1.536 45.596 1.00 62.00 87 GLU A C 1
ATOM 694 O O . GLU A 1 87 ? -12.006 -2.621 45.897 1.00 62.00 87 GLU A O 1
ATOM 699 N N . PRO A 1 88 ? -10.448 -1.033 46.290 1.00 62.75 88 PRO A N 1
ATOM 700 C CA . PRO A 1 88 ? -10.103 -1.577 47.589 1.00 62.75 88 PRO A CA 1
ATOM 701 C C . PRO A 1 88 ? -11.393 -1.588 48.402 1.00 62.75 88 PRO A C 1
ATOM 703 O O . PRO A 1 88 ? -12.014 -0.535 48.553 1.00 62.75 88 PRO A O 1
ATOM 706 N N . TRP A 1 89 ? -11.823 -2.775 48.845 1.00 59.47 89 TRP A N 1
ATOM 707 C CA . TRP A 1 89 ? -12.990 -2.923 49.707 1.00 59.47 89 TRP A CA 1
ATOM 708 C C . TRP A 1 89 ? -12.952 -1.807 50.751 1.00 59.47 89 TRP A C 1
ATOM 710 O O . TRP A 1 89 ? -11.884 -1.625 51.353 1.00 59.47 89 TRP A O 1
ATOM 720 N N . PRO A 1 90 ? -14.040 -1.032 50.933 1.00 59.62 90 PRO A N 1
ATOM 721 C CA . PRO A 1 90 ? -14.050 0.022 51.930 1.00 59.62 90 PRO A CA 1
ATOM 722 C C . PRO A 1 90 ? -13.591 -0.608 53.239 1.00 59.62 90 PRO A C 1
ATOM 724 O O . PRO A 1 90 ? -14.162 -1.602 53.688 1.00 59.62 90 PRO A O 1
ATOM 727 N N . SER A 1 91 ? -12.480 -0.092 53.763 1.00 59.03 91 SER A N 1
ATOM 728 C CA . SER A 1 91 ? -11.823 -0.626 54.946 1.00 59.03 91 SER A CA 1
ATOM 729 C C . SER A 1 91 ? -12.861 -0.812 56.044 1.00 59.03 91 SER A C 1
ATOM 731 O O . SER A 1 91 ? -13.526 0.143 56.450 1.00 59.03 91 SER A O 1
ATOM 733 N N . GLU A 1 92 ? -13.007 -2.054 56.487 1.00 54.25 92 GLU A N 1
ATOM 734 C CA . GLU A 1 92 ? -13.884 -2.466 57.569 1.00 54.25 92 GLU A CA 1
ATOM 735 C C . GLU A 1 92 ? -13.370 -1.886 58.894 1.00 54.25 92 GLU A C 1
ATOM 737 O O . GLU A 1 92 ? -12.689 -2.546 59.672 1.00 54.25 92 GLU A O 1
ATOM 742 N N . THR A 1 93 ? -13.655 -0.607 59.145 1.00 56.75 93 THR A N 1
ATOM 743 C CA . THR A 1 93 ? -13.363 0.035 60.431 1.00 56.75 93 THR A CA 1
ATOM 744 C C . THR A 1 93 ? -14.339 1.163 60.745 1.00 56.75 93 THR A C 1
ATOM 746 O O . THR A 1 93 ? -13.953 2.297 60.989 1.00 56.75 93 THR A O 1
ATOM 749 N N . GLN A 1 94 ? -15.631 0.845 60.824 1.00 50.97 94 GLN A N 1
ATOM 750 C CA . GLN A 1 94 ? -16.496 1.504 61.806 1.00 50.97 94 GLN A CA 1
ATOM 751 C C . GLN A 1 94 ? -17.726 0.634 62.093 1.00 50.97 94 GLN A C 1
ATOM 753 O O . GLN A 1 94 ? -18.822 0.881 61.599 1.00 50.97 94 GLN A O 1
ATOM 758 N N . VAL A 1 95 ? -17.555 -0.394 62.928 1.00 56.84 95 VAL A N 1
ATOM 759 C CA . VAL A 1 95 ? -18.695 -0.924 63.685 1.00 56.84 95 VAL A CA 1
ATOM 760 C C . VAL A 1 95 ? -19.154 0.184 64.643 1.00 56.84 95 VAL A C 1
ATOM 762 O O . VAL A 1 95 ? -18.342 0.665 65.440 1.00 56.84 95 VAL A O 1
ATOM 765 N N . PRO A 1 96 ? -20.411 0.656 64.590 1.00 48.84 96 PRO A N 1
ATOM 766 C CA . PRO A 1 96 ? -20.923 1.519 65.639 1.00 48.84 96 PRO A CA 1
ATOM 767 C C . PRO A 1 96 ? -20.969 0.678 66.911 1.00 48.84 96 PRO A C 1
ATOM 769 O O . PRO A 1 96 ? -21.623 -0.366 66.934 1.00 48.84 96 PRO A O 1
ATOM 772 N N . ALA A 1 97 ? -20.260 1.109 67.956 1.00 55.22 97 ALA A N 1
ATOM 773 C CA . ALA A 1 97 ? -20.389 0.517 69.277 1.00 55.22 97 ALA A CA 1
ATOM 774 C C . ALA A 1 97 ? -21.878 0.502 69.643 1.00 55.22 97 ALA A C 1
ATOM 776 O O . ALA A 1 97 ? -22.503 1.555 69.799 1.00 55.22 97 ALA A O 1
ATOM 777 N N . HIS A 1 98 ? -22.461 -0.695 69.718 1.00 59.81 98 HIS A N 1
ATOM 778 C CA . HIS A 1 98 ? -23.786 -0.873 70.279 1.00 59.81 98 HIS A CA 1
ATOM 779 C C . HIS A 1 98 ? -23.670 -0.442 71.741 1.00 59.81 98 HIS A C 1
ATOM 781 O O . HIS A 1 98 ? -22.999 -1.092 72.537 1.00 59.81 98 HIS A O 1
ATOM 787 N N . VAL A 1 99 ? -24.216 0.734 72.051 1.00 62.75 99 VAL A N 1
ATOM 788 C CA . VAL A 1 99 ? -24.231 1.293 73.400 1.00 62.75 99 VAL A CA 1
ATOM 789 C C . VAL A 1 99 ? -24.921 0.288 74.311 1.00 62.75 99 VAL A C 1
ATOM 791 O O . VAL A 1 99 ? -26.100 -0.010 74.114 1.00 62.75 99 VAL A O 1
ATOM 794 N N . ASP A 1 100 ? -24.179 -0.192 75.309 1.00 57.03 100 ASP A N 1
ATOM 795 C CA . ASP A 1 100 ? -24.693 -0.933 76.455 1.00 57.03 100 ASP A CA 1
ATOM 796 C C . ASP A 1 100 ? -25.888 -0.188 77.049 1.00 57.03 100 ASP A C 1
ATOM 798 O O . ASP A 1 100 ? -25.762 0.801 77.778 1.00 57.03 100 ASP A O 1
ATOM 802 N N . ARG A 1 101 ? -27.083 -0.673 76.727 1.00 60.88 101 ARG A N 1
ATOM 803 C CA . ARG A 1 101 ? -28.323 -0.243 77.355 1.00 60.88 101 ARG A CA 1
ATOM 804 C C . ARG A 1 101 ? -28.876 -1.425 78.130 1.00 60.88 101 ARG A C 1
ATOM 806 O O . ARG A 1 101 ? -29.819 -2.058 77.684 1.00 60.88 101 ARG A O 1
ATOM 813 N N . 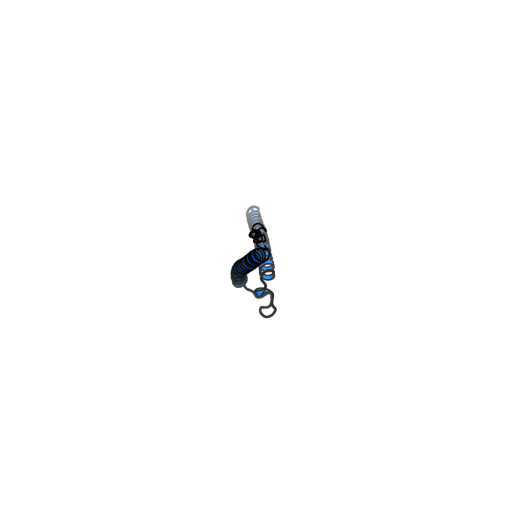ASN A 1 102 ? -28.248 -1.723 79.267 1.00 44.19 102 ASN A N 1
ATOM 814 C CA . ASN A 1 102 ? -28.944 -2.235 80.449 1.00 44.19 102 ASN A CA 1
ATOM 815 C C . ASN A 1 102 ? -28.053 -2.176 81.696 1.00 44.19 102 ASN A C 1
ATOM 817 O O . ASN A 1 102 ? -27.476 -3.158 82.152 1.00 44.19 102 ASN A O 1
ATOM 821 N N . ARG A 1 103 ? -28.011 -0.982 82.292 1.00 55.53 103 ARG A N 1
ATOM 822 C CA . ARG A 1 103 ? -27.840 -0.816 83.735 1.00 55.53 103 ARG A CA 1
ATOM 823 C C . ARG A 1 103 ? -29.126 -0.208 84.293 1.00 55.53 103 ARG A C 1
ATOM 825 O O . ARG A 1 103 ? -29.620 0.757 83.710 1.00 55.53 103 ARG A O 1
ATOM 832 N N . LYS A 1 104 ? -29.523 -0.712 85.470 1.00 51.94 104 LYS A N 1
ATOM 833 C CA . LYS A 1 104 ? -30.657 -0.369 86.361 1.00 51.94 104 LYS A CA 1
ATOM 834 C C . LYS A 1 104 ? -31.828 -1.351 86.189 1.00 51.94 104 LYS A C 1
ATOM 836 O O . LYS A 1 104 ? -32.342 -1.467 85.087 1.00 51.94 104 LYS A O 1
ATOM 841 N N . VAL A 1 105 ? -32.268 -2.091 87.208 1.00 48.53 105 VAL A N 1
ATOM 842 C CA . VAL A 1 105 ? -32.190 -1.942 88.680 1.00 48.53 105 VAL A CA 1
ATOM 843 C C . VAL A 1 105 ? -31.903 -3.272 89.364 1.00 48.53 105 VAL A C 1
ATOM 845 O O . VAL A 1 105 ? -32.328 -4.308 88.815 1.00 48.53 105 VAL A O 1
#

Secondary structure (DSSP, 8-state):
--SHHHHHHHHHHHHHHHHHHHHHHHHHHHHHHHHH-GGGSSTTS-TT---HHHHHHHHHHHHHHHHHHHHHHHHHHHHHHHHHSPPP-----------------

Sequence (105 aa):
VGGDEDQGADKRAHHNALERKRRDHIKDSFSSLRDSVPALQGEKQSVKQASRAQILDKATDYIQYMRRKNHTHQQDIDDLKKAGTPEPWPSETQVPAHVDRNRKV